Protein AF-A0AAP3A518-F1 (afdb_monomer)

Organism: Escherichia coli (NCBI:txid562)

Foldseek 3Di:
DLVQLVVDDQQAQDDQDKTKDALVNLCVLQVNDSVVSLVCVQVVLVVLQPDWDKDAQVNCVVCVVVVVNPPPVPPRDRMDTHRQFPHWDADSVRSMIITGGDSVNSVLSHNPDDDDLQDFDDDSSVQSHDPDLQSNLVRSVQSRVCSNPVPDNDDDDDPVVSCVSSVHPPD

Mean predicted aligned error: 7.04 Å

Secondary structure (DSSP, 8-state):
-HHHHTTS-TTSPP-SPPEEEEHHHHHHHHT--HHHHHHHHHHHHHHHHT-EEEEEHHHHHHHTTTTT----TT---SEEEEESEEEEEEETTTTEEEEEE-HHHHHHHS---SS--------HHHHTT---HHHHHHHHHHHHHHHH-TT-S-----HHHHHHHTTTT--

Sequence (171 aa):
LFLALCQIDTKEMLDDDILEVDADFFSKATSLDKYASYAALKEGAKVLSSTTLVLNRDDLKNLADELGILSSKNKIPDRLDLNLTEFCAYYDHLATVRIKFTNTAKRYFSKLIGSENRYTTQVLKSVVLLNSVNSTNLYQVIRKYYSQHSSKKSFDISVDDLKDEMGLYTI

Radius of gyration: 17.64 Å; Cα contacts (8 Å, |Δi|>4): 211; chains: 1; bounding box: 52×38×48 Å

Nearest PDB structures (foldseek):
  2nra-assembly1_C  TM=8.846E-01  e=9.550E-09  Escherichia coli
  1hkq-assembly1_B  TM=8.121E-01  e=1.360E-03  Pseudomonas savastanoi
  6h24-assembly1_A  TM=7.384E-01  e=1.887E-02  Sphinx1.76-related DNA
  2z9o-assembly1_B  TM=5.724E-01  e=6.162E-03  Escherichia coli K-12
  2z9o-assembly1_A  TM=5.811E-01  e=1.012E-01  Escherichia coli K-12

InterPro domains:
  IPR000525 Initiator Rep protein, WH1 domain [PF01051] (1-142)
  IPR036388 Winged helix-like DNA-binding domain superfamily [G3DSA:1.10.10.10] (1-130)
  IPR036388 Winged helix-like DNA-binding domain superfamily [G3DSA:1.10.10.10] (131-171)
  IPR036390 Winged helix DNA-binding domain superfamily [SSF46785] (1-114)
  IPR036390 Winged helix DNA-binding domain superfamily [SSF46785] (116-169)

Solvent-accessible surface area (backbone atoms only — not comparable to full-atom values): 10105 Å² total; per-residue (Å²): 108,69,78,52,56,73,73,53,64,37,68,44,72,67,70,97,60,72,43,69,47,42,29,66,63,48,11,68,62,44,73,43,55,66,68,60,20,46,55,52,53,49,53,49,30,58,52,48,48,71,36,62,47,75,38,45,44,72,56,41,68,78,37,20,79,82,71,70,45,72,76,50,97,87,62,71,59,69,61,49,78,39,62,36,36,75,44,42,48,66,40,81,93,75,45,28,35,42,36,29,63,22,81,72,45,37,58,80,62,20,55,75,66,89,85,73,84,82,58,66,67,78,60,64,70,60,59,54,60,49,92,40,72,66,56,43,32,49,50,50,52,54,28,36,54,31,54,67,37,76,89,49,93,73,84,87,75,54,74,65,60,49,30,59,73,48,64,51,89,80,125

pLDDT: mean 83.8, std 11.79, range [39.44, 97.19]

Structure (mmCIF, N/CA/C/O backbone):
data_AF-A0AAP3A518-F1
#
_entry.id   AF-A0AAP3A518-F1
#
loop_
_atom_site.group_PDB
_atom_site.id
_atom_site.type_symbol
_atom_site.label_atom_id
_atom_site.label_alt_id
_atom_site.label_comp_id
_atom_site.label_asym_id
_atom_site.label_entity_id
_atom_site.label_seq_id
_atom_site.pdbx_PDB_ins_code
_atom_site.Cartn_x
_atom_site.Cartn_y
_atom_site.Cartn_z
_atom_site.occupancy
_atom_site.B_iso_or_equiv
_atom_site.auth_seq_id
_atom_site.auth_comp_id
_atom_site.auth_asym_id
_atom_site.auth_atom_id
_atom_site.pdbx_PDB_model_num
ATOM 1 N N . LEU A 1 1 ? 2.234 1.332 -3.360 1.00 89.50 1 LEU A N 1
ATOM 2 C CA . LEU A 1 1 ? 1.208 2.025 -2.545 1.00 89.50 1 LEU A CA 1
ATOM 3 C C . LEU A 1 1 ? 1.780 3.211 -1.765 1.00 89.50 1 LEU A C 1
ATOM 5 O O . LEU A 1 1 ? 1.449 4.328 -2.125 1.00 89.50 1 LEU A O 1
ATOM 9 N N . PHE A 1 2 ? 2.660 3.022 -0.771 1.00 90.75 2 PHE A N 1
ATOM 10 C CA . PHE A 1 2 ? 3.152 4.132 0.075 1.00 90.75 2 PHE A CA 1
ATOM 11 C C . PHE A 1 2 ? 3.778 5.306 -0.694 1.00 90.75 2 PHE A C 1
ATOM 13 O O . PHE A 1 2 ? 3.522 6.455 -0.357 1.00 90.75 2 PHE A O 1
ATOM 20 N N . LEU A 1 3 ? 4.532 5.026 -1.762 1.00 92.81 3 LEU A N 1
ATOM 21 C CA . LEU A 1 3 ? 5.113 6.060 -2.631 1.00 92.81 3 LEU A CA 1
ATOM 22 C C . LEU A 1 3 ? 4.085 6.821 -3.480 1.00 92.81 3 LEU A C 1
ATOM 24 O O . LEU A 1 3 ? 4.370 7.919 -3.936 1.00 92.81 3 LEU A O 1
ATOM 28 N N . ALA A 1 4 ? 2.903 6.251 -3.708 1.00 91.94 4 ALA A N 1
ATOM 29 C CA . ALA A 1 4 ? 1.798 6.980 -4.323 1.00 91.94 4 ALA A CA 1
ATOM 30 C C . ALA A 1 4 ? 1.104 7.848 -3.266 1.00 91.94 4 ALA A C 1
ATOM 32 O O . ALA A 1 4 ? 0.886 9.032 -3.479 1.00 91.94 4 ALA A O 1
ATOM 33 N N . LEU A 1 5 ? 0.845 7.285 -2.079 1.00 88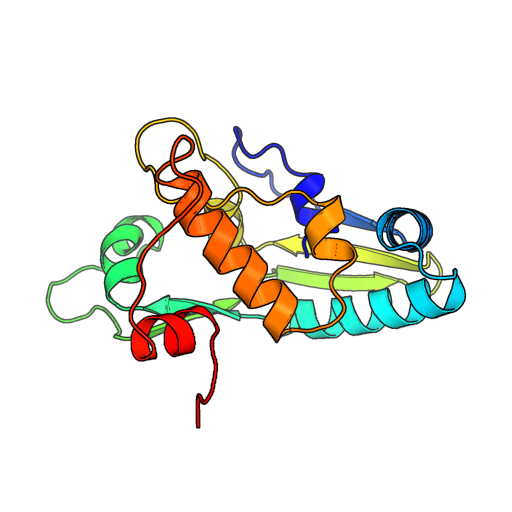.94 5 LEU A N 1
ATOM 34 C CA . LEU A 1 5 ? 0.192 8.004 -0.982 1.00 88.94 5 LEU A CA 1
ATOM 35 C C . LEU A 1 5 ? 1.006 9.200 -0.474 1.00 88.94 5 LEU A C 1
ATOM 37 O O . LEU A 1 5 ? 0.419 10.186 -0.051 1.00 88.94 5 LEU A O 1
ATOM 41 N N . CYS A 1 6 ? 2.340 9.156 -0.533 1.00 88.19 6 CYS A N 1
ATOM 42 C CA . CYS A 1 6 ? 3.164 10.291 -0.111 1.00 88.19 6 CYS A CA 1
ATOM 43 C C . CYS A 1 6 ? 3.079 11.511 -1.041 1.00 88.19 6 CYS A C 1
ATOM 45 O O . CYS A 1 6 ? 3.589 12.566 -0.680 1.00 88.19 6 CYS A O 1
ATOM 47 N N . GLN A 1 7 ? 2.483 11.360 -2.226 1.00 87.69 7 GLN A N 1
ATOM 48 C CA . GLN A 1 7 ? 2.239 12.452 -3.172 1.00 87.69 7 GLN A CA 1
ATOM 49 C C . GLN A 1 7 ? 0.893 13.147 -2.917 1.00 87.69 7 GLN A C 1
ATOM 51 O O . GLN A 1 7 ? 0.610 14.168 -3.532 1.00 87.69 7 GLN A O 1
ATOM 56 N N . ILE A 1 8 ? 0.064 12.599 -2.023 1.00 86.06 8 ILE A N 1
ATOM 57 C CA . ILE A 1 8 ? -1.276 13.101 -1.717 1.00 86.06 8 ILE A CA 1
ATOM 58 C C . ILE A 1 8 ? -1.198 14.105 -0.566 1.00 86.06 8 ILE A C 1
ATOM 60 O O . ILE A 1 8 ? -0.639 13.799 0.492 1.00 86.06 8 ILE A O 1
ATOM 64 N N . ASP A 1 9 ? -1.828 15.272 -0.726 1.00 83.06 9 ASP A N 1
ATOM 65 C CA . ASP A 1 9 ? -2.140 16.120 0.423 1.00 83.06 9 ASP A CA 1
ATOM 66 C C . ASP A 1 9 ? -3.326 15.528 1.191 1.00 83.06 9 ASP A C 1
ATOM 68 O O . ASP A 1 9 ? -4.474 15.590 0.766 1.00 83.06 9 ASP A O 1
ATOM 72 N N . THR A 1 10 ? -3.044 14.946 2.354 1.00 79.44 10 THR A N 1
ATOM 73 C CA . THR A 1 10 ? -4.050 14.286 3.203 1.00 79.44 10 THR A CA 1
ATOM 74 C C . THR A 1 10 ? -5.111 15.232 3.788 1.00 79.44 10 THR A C 1
ATOM 76 O O . THR A 1 10 ? -6.102 14.768 4.362 1.00 79.44 10 THR A O 1
ATOM 79 N N . LYS A 1 11 ? -4.895 16.552 3.701 1.00 78.38 11 LYS A N 1
ATOM 80 C CA . LYS A 1 11 ? -5.814 17.576 4.216 1.00 78.38 11 LYS A CA 1
ATOM 81 C C . LYS A 1 11 ? -6.997 17.820 3.290 1.00 78.38 11 LYS A C 1
ATOM 83 O O . LYS A 1 11 ? -8.107 18.021 3.775 1.00 78.38 11 LYS A O 1
ATOM 88 N N . GL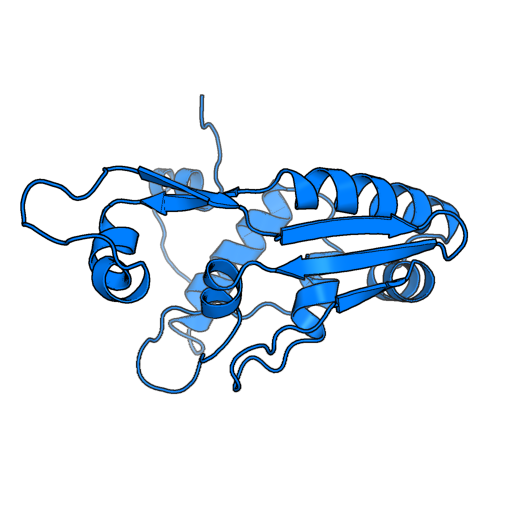U A 1 12 ? -6.752 17.754 1.991 1.00 77.62 12 GLU A N 1
ATOM 89 C CA . GLU A 1 12 ? -7.740 17.990 0.945 1.00 77.62 12 GLU A CA 1
ATOM 90 C C . GLU A 1 12 ? -8.238 16.664 0.380 1.00 77.62 12 GLU A C 1
ATOM 92 O O . GLU A 1 12 ? -7.569 15.638 0.497 1.00 77.62 12 GLU A O 1
ATOM 97 N N . MET A 1 13 ? -9.437 16.659 -0.207 1.00 74.69 13 MET A N 1
ATOM 98 C CA . MET A 1 13 ? -9.931 15.469 -0.899 1.00 74.69 13 MET A CA 1
ATOM 99 C C . MET A 1 13 ? -9.064 15.205 -2.128 1.00 74.69 13 MET A C 1
ATOM 101 O O . MET A 1 13 ? -8.790 16.130 -2.883 1.00 74.69 13 MET A O 1
ATOM 105 N N . LEU A 1 14 ? -8.645 13.952 -2.334 1.00 79.31 14 LEU A N 1
ATOM 106 C CA . LEU A 1 14 ? -7.892 13.616 -3.539 1.00 79.31 14 LEU A CA 1
ATOM 107 C C . LEU A 1 14 ? -8.782 13.832 -4.769 1.00 79.31 14 LEU A C 1
ATOM 109 O O . LEU A 1 14 ? -9.864 13.240 -4.858 1.00 79.31 14 LEU A O 1
ATOM 113 N N . ASP A 1 15 ? -8.290 14.634 -5.708 1.00 78.62 15 ASP A N 1
ATOM 114 C CA . ASP A 1 15 ? -8.921 14.852 -7.004 1.00 78.62 15 ASP A CA 1
ATOM 115 C C . ASP A 1 15 ? -8.953 13.557 -7.840 1.00 78.62 15 ASP A C 1
ATOM 117 O O . ASP A 1 15 ? -8.521 12.475 -7.420 1.00 78.62 15 ASP A O 1
ATOM 121 N N . ASP A 1 16 ? -9.519 13.613 -9.046 1.00 81.12 16 ASP A N 1
ATOM 122 C CA . ASP A 1 16 ? -9.574 12.454 -9.951 1.00 81.12 16 ASP A CA 1
ATOM 123 C C . ASP A 1 16 ? -8.257 12.175 -10.694 1.00 81.12 16 ASP A C 1
ATOM 125 O O . ASP A 1 16 ? -8.238 11.585 -11.777 1.00 81.12 16 ASP A O 1
ATOM 129 N N . ASP A 1 17 ? -7.154 12.570 -10.060 1.00 84.38 17 ASP A N 1
ATOM 130 C CA . ASP A 1 17 ? -5.809 12.555 -10.603 1.00 84.38 17 ASP A CA 1
ATOM 131 C C . ASP A 1 17 ? -5.219 11.148 -10.689 1.00 84.38 17 ASP A C 1
ATOM 133 O O . ASP A 1 17 ? -5.468 10.249 -9.877 1.00 84.38 17 ASP A O 1
ATOM 137 N N . ILE A 1 18 ? -4.378 10.981 -11.706 1.00 92.94 18 ILE A N 1
ATOM 138 C CA . ILE A 1 18 ? -3.576 9.783 -11.916 1.00 92.94 18 ILE A CA 1
ATOM 139 C C . ILE A 1 18 ? -2.231 10.010 -11.236 1.00 92.94 18 ILE A C 1
ATOM 141 O O . ILE A 1 18 ? -1.478 10.902 -11.620 1.00 92.94 18 ILE A O 1
ATOM 145 N N . LEU A 1 19 ? -1.912 9.172 -10.254 1.00 94.38 19 LEU A N 1
ATOM 146 C CA . LEU A 1 19 ? -0.622 9.209 -9.576 1.00 94.38 19 LEU A CA 1
ATOM 147 C C . LEU A 1 19 ? 0.406 8.397 -10.351 1.00 94.38 19 LEU A C 1
ATOM 149 O O . LEU A 1 19 ? 0.112 7.295 -10.825 1.00 94.38 19 LEU A O 1
ATOM 153 N N . GLU A 1 20 ? 1.629 8.912 -10.422 1.00 95.69 20 GLU A N 1
ATOM 154 C CA . GLU A 1 20 ? 2.741 8.254 -11.097 1.00 95.69 20 GLU A CA 1
ATOM 155 C C . GLU A 1 20 ? 3.846 7.892 -10.105 1.00 95.69 20 GLU A C 1
ATOM 157 O O . GLU A 1 20 ? 4.180 8.651 -9.199 1.00 95.69 20 GLU A O 1
ATOM 162 N N . VAL A 1 21 ? 4.427 6.708 -10.270 1.00 95.69 21 VAL A N 1
ATOM 163 C CA . VAL A 1 21 ? 5.640 6.303 -9.557 1.00 95.69 21 VAL A CA 1
ATOM 164 C C . VAL A 1 21 ? 6.601 5.751 -10.590 1.00 95.69 21 VAL A C 1
ATOM 166 O O . VAL A 1 21 ? 6.364 4.675 -11.141 1.00 95.69 21 VAL A O 1
ATOM 169 N N . ASP A 1 22 ? 7.670 6.486 -10.869 1.00 94.50 22 ASP A N 1
ATOM 170 C CA . ASP A 1 22 ? 8.754 6.008 -11.716 1.00 94.50 22 ASP A CA 1
ATOM 171 C C . ASP A 1 22 ? 9.773 5.192 -10.906 1.00 94.50 22 ASP A C 1
ATOM 173 O O . ASP A 1 22 ? 9.907 5.314 -9.681 1.00 94.50 22 ASP A O 1
ATOM 177 N N . ALA A 1 23 ? 10.491 4.310 -11.594 1.00 93.12 23 ALA A N 1
ATOM 178 C CA . ALA A 1 23 ? 11.442 3.418 -10.946 1.00 93.12 23 ALA A CA 1
ATOM 179 C C . ALA A 1 23 ? 12.699 4.117 -10.403 1.00 93.12 23 ALA A C 1
ATOM 181 O O . ALA A 1 23 ? 13.351 3.556 -9.523 1.00 93.12 23 ALA A O 1
ATOM 182 N N . ASP A 1 24 ? 13.057 5.307 -10.898 1.00 92.06 24 ASP A N 1
ATOM 183 C CA . ASP A 1 24 ? 14.197 6.068 -10.375 1.00 92.06 24 ASP A CA 1
ATOM 184 C C . ASP A 1 24 ? 13.846 6.667 -9.007 1.00 92.06 24 ASP A C 1
ATOM 186 O O . ASP A 1 24 ? 14.601 6.520 -8.042 1.00 92.06 24 ASP A O 1
ATOM 190 N N . PHE A 1 25 ? 12.647 7.243 -8.875 1.00 92.12 25 PHE A N 1
ATOM 191 C CA . PHE A 1 25 ? 12.098 7.647 -7.584 1.00 92.12 25 PHE A CA 1
ATOM 192 C C . PHE A 1 25 ? 11.973 6.454 -6.625 1.00 92.12 25 PHE A C 1
ATOM 194 O O . PHE A 1 25 ? 12.406 6.538 -5.472 1.00 92.12 25 PHE A O 1
ATOM 201 N N . PHE A 1 26 ? 11.456 5.318 -7.106 1.00 93.25 26 PHE A N 1
ATOM 202 C CA . PHE A 1 26 ? 11.351 4.089 -6.316 1.00 93.25 26 PHE A CA 1
ATOM 203 C C . PHE A 1 26 ? 12.717 3.602 -5.808 1.00 93.25 26 PHE A C 1
ATOM 205 O O . PHE A 1 26 ? 12.863 3.305 -4.619 1.00 93.25 26 PHE A O 1
ATOM 212 N N . SER A 1 27 ? 13.726 3.563 -6.682 1.00 93.81 27 SER A N 1
ATOM 213 C CA . SER A 1 27 ? 15.097 3.155 -6.354 1.00 93.81 27 SER A CA 1
ATOM 214 C C . SER A 1 27 ? 15.700 4.046 -5.272 1.00 93.81 27 SER A C 1
ATOM 216 O O . SER A 1 27 ? 16.179 3.548 -4.252 1.00 93.81 27 SER A O 1
ATOM 218 N N . LYS A 1 28 ? 15.585 5.372 -5.418 1.00 91.81 28 LYS A N 1
ATOM 219 C CA . LYS A 1 28 ? 16.087 6.336 -4.424 1.00 91.81 28 LYS A CA 1
ATOM 220 C C . LYS A 1 28 ? 15.395 6.194 -3.072 1.00 91.81 28 LYS A C 1
ATOM 222 O O . LYS A 1 28 ? 16.050 6.297 -2.038 1.00 91.81 28 LYS A O 1
ATOM 227 N N . ALA A 1 29 ? 14.084 5.960 -3.066 1.00 89.56 29 ALA A N 1
ATOM 228 C CA . ALA A 1 29 ? 13.323 5.831 -1.829 1.00 89.56 29 ALA A CA 1
ATOM 229 C C . ALA A 1 29 ? 13.622 4.518 -1.083 1.00 89.56 29 ALA A C 1
ATOM 231 O O . ALA A 1 29 ? 13.677 4.512 0.145 1.00 89.56 29 ALA A O 1
ATOM 232 N N . THR A 1 30 ? 13.829 3.421 -1.814 1.00 88.38 30 THR A N 1
ATOM 233 C CA . THR A 1 30 ? 14.022 2.070 -1.253 1.00 88.38 30 THR A CA 1
ATOM 234 C C . THR A 1 30 ? 15.489 1.680 -1.069 1.00 88.38 30 THR A C 1
ATOM 236 O O . THR A 1 30 ? 15.778 0.683 -0.416 1.00 88.38 30 THR A O 1
ATOM 239 N N . SER A 1 31 ? 16.428 2.466 -1.606 1.00 88.56 31 SER A N 1
ATOM 240 C CA . SER A 1 31 ? 17.858 2.118 -1.704 1.00 88.56 31 SER A CA 1
ATOM 241 C C . SER A 1 31 ? 18.137 0.831 -2.499 1.00 88.56 31 SER A C 1
ATOM 243 O O . SER A 1 31 ? 19.211 0.248 -2.358 1.00 88.56 31 SER A O 1
ATOM 245 N N . LEU A 1 32 ? 17.186 0.373 -3.319 1.00 89.00 32 LEU A N 1
ATOM 246 C CA . LEU A 1 32 ? 17.382 -0.759 -4.222 1.00 89.00 32 LEU A CA 1
ATOM 247 C C . LEU A 1 32 ? 18.139 -0.318 -5.470 1.00 89.00 32 LEU A C 1
ATOM 249 O O . LEU A 1 32 ? 18.001 0.820 -5.923 1.00 89.00 32 LEU A O 1
ATOM 253 N N . ASP A 1 33 ? 18.893 -1.233 -6.076 1.00 92.75 33 ASP A N 1
ATOM 254 C CA . ASP A 1 33 ? 19.479 -0.968 -7.382 1.00 92.75 33 ASP A CA 1
ATOM 255 C C . ASP A 1 33 ? 18.388 -0.804 -8.451 1.00 92.75 33 ASP A C 1
ATOM 257 O O . ASP A 1 33 ? 17.218 -1.170 -8.281 1.00 92.75 33 ASP A O 1
ATOM 261 N N . LYS A 1 34 ? 18.787 -0.226 -9.580 1.00 88.00 34 LYS A N 1
ATOM 262 C CA . LYS A 1 34 ? 17.874 0.157 -10.651 1.00 88.00 34 LYS A CA 1
ATOM 263 C C . LYS A 1 34 ? 17.122 -1.045 -11.245 1.00 88.00 34 LYS A C 1
ATOM 265 O O . LYS A 1 34 ? 15.926 -0.936 -11.497 1.00 88.00 34 LYS A O 1
ATOM 270 N N . TYR A 1 35 ? 17.776 -2.198 -11.416 1.00 90.00 35 TYR A N 1
ATOM 271 C CA . TYR A 1 35 ? 17.146 -3.394 -11.988 1.00 90.00 35 TYR A CA 1
ATOM 272 C C . TYR A 1 35 ? 16.170 -4.047 -11.011 1.00 90.00 35 TYR A C 1
ATOM 274 O O . TYR A 1 35 ? 15.043 -4.366 -11.398 1.00 90.00 35 TYR A O 1
ATOM 282 N N . ALA A 1 36 ? 16.562 -4.183 -9.742 1.00 92.25 36 ALA A N 1
ATOM 283 C CA . ALA A 1 36 ? 15.664 -4.671 -8.698 1.00 92.25 36 ALA A CA 1
ATOM 284 C C . ALA A 1 36 ? 14.442 -3.756 -8.529 1.00 92.25 36 ALA A C 1
ATOM 286 O O . AL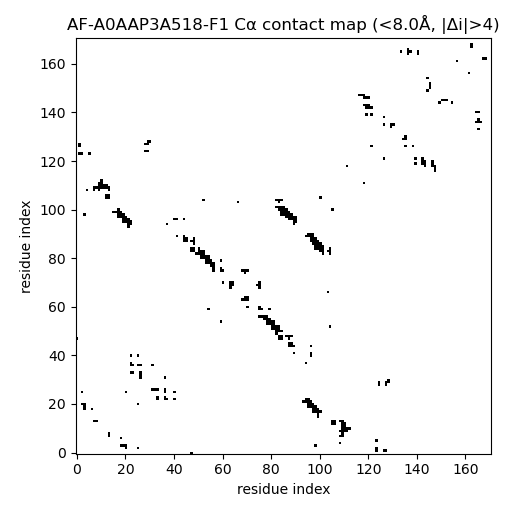A A 1 36 ? 13.324 -4.244 -8.375 1.00 92.25 36 ALA A O 1
ATOM 287 N N . SER A 1 37 ? 14.635 -2.439 -8.634 1.00 92.50 37 SER A N 1
ATOM 288 C CA . SER A 1 37 ? 13.557 -1.448 -8.559 1.00 92.50 37 SER A CA 1
ATOM 289 C C . SER A 1 37 ? 12.546 -1.604 -9.691 1.00 92.50 37 SER A C 1
ATOM 291 O O . SER A 1 37 ? 11.346 -1.587 -9.433 1.00 92.50 37 SER A O 1
ATOM 293 N N . TYR A 1 38 ? 13.003 -1.824 -10.929 1.00 92.94 38 TYR A N 1
ATOM 294 C CA . TYR A 1 38 ? 12.112 -2.093 -12.061 1.00 92.94 38 TYR A CA 1
ATOM 295 C C . TYR A 1 38 ? 11.250 -3.337 -11.839 1.00 92.94 38 TYR A C 1
ATOM 297 O O . TYR A 1 38 ? 10.029 -3.280 -11.990 1.00 92.94 38 TYR A O 1
ATOM 305 N N . ALA A 1 39 ? 11.878 -4.449 -11.449 1.00 93.88 39 ALA A N 1
ATOM 306 C CA . ALA A 1 39 ? 11.178 -5.706 -11.213 1.00 93.88 39 ALA A CA 1
ATOM 307 C C . ALA A 1 39 ? 10.177 -5.592 -10.051 1.00 93.88 39 ALA A C 1
ATOM 309 O O . ALA A 1 39 ? 9.018 -5.986 -10.192 1.00 93.88 39 ALA A O 1
ATOM 310 N N . ALA A 1 40 ? 10.599 -4.996 -8.932 1.00 92.81 40 ALA A N 1
ATOM 311 C CA . ALA A 1 40 ? 9.761 -4.802 -7.753 1.00 92.81 40 ALA A CA 1
ATOM 312 C C . ALA A 1 40 ? 8.573 -3.875 -8.036 1.00 92.81 40 ALA A C 1
ATOM 314 O O . ALA A 1 40 ? 7.457 -4.146 -7.597 1.00 92.81 40 ALA A O 1
ATOM 315 N N . LEU A 1 41 ? 8.791 -2.799 -8.795 1.00 94.56 41 LEU A N 1
ATOM 316 C CA . LEU A 1 41 ? 7.741 -1.855 -9.151 1.00 94.56 41 LEU A CA 1
ATOM 317 C C . LEU A 1 41 ? 6.708 -2.490 -10.101 1.00 94.56 41 LEU A C 1
ATOM 319 O O . LEU A 1 41 ? 5.506 -2.302 -9.906 1.00 94.56 41 LEU A O 1
ATOM 323 N N . LYS A 1 42 ? 7.160 -3.291 -11.077 1.00 95.44 42 LYS A N 1
ATOM 324 C CA . LYS A 1 42 ? 6.285 -4.035 -11.997 1.00 95.44 42 LYS A CA 1
ATOM 325 C C . LYS A 1 42 ? 5.418 -5.061 -11.263 1.00 95.44 42 LYS A C 1
ATOM 327 O O . LYS A 1 42 ? 4.205 -5.085 -11.465 1.00 95.44 42 LYS A O 1
ATOM 332 N N . GLU A 1 43 ? 6.012 -5.870 -10.385 1.00 94.81 43 GLU A N 1
ATOM 333 C CA . GLU A 1 43 ? 5.251 -6.845 -9.593 1.00 94.81 43 GLU A CA 1
ATOM 334 C C . GLU A 1 43 ? 4.329 -6.146 -8.585 1.00 94.81 43 GLU A C 1
ATOM 336 O O . GLU A 1 43 ? 3.160 -6.503 -8.448 1.00 94.81 43 GLU A O 1
ATOM 341 N N . GLY A 1 44 ? 4.805 -5.076 -7.945 1.00 93.25 44 GLY A N 1
ATOM 342 C CA . GLY A 1 44 ? 4.007 -4.266 -7.030 1.00 93.25 44 GLY A CA 1
ATOM 343 C C . GLY A 1 44 ? 2.764 -3.663 -7.690 1.00 93.25 44 GLY A C 1
ATOM 344 O O . GLY A 1 44 ? 1.713 -3.605 -7.055 1.00 93.25 44 GLY A O 1
ATOM 345 N N . ALA A 1 45 ? 2.847 -3.261 -8.962 1.00 95.25 45 ALA A N 1
ATOM 346 C CA . ALA A 1 45 ? 1.694 -2.782 -9.726 1.00 95.25 45 ALA A CA 1
ATOM 347 C C . ALA A 1 45 ? 0.649 -3.884 -9.958 1.00 95.25 45 ALA A C 1
ATOM 349 O O . ALA A 1 45 ? -0.546 -3.649 -9.792 1.00 95.25 45 ALA A O 1
ATOM 350 N N . LYS A 1 46 ? 1.099 -5.102 -10.284 1.00 94.94 46 LYS A N 1
ATOM 351 C CA . LYS A 1 46 ? 0.228 -6.273 -10.455 1.00 94.94 46 LYS A CA 1
ATOM 352 C C . LYS A 1 46 ? -0.472 -6.663 -9.151 1.00 94.94 46 LYS A C 1
ATOM 354 O O . LYS A 1 46 ? -1.662 -6.953 -9.156 1.00 94.94 46 LYS A O 1
ATOM 359 N N . VAL A 1 47 ? 0.242 -6.639 -8.028 1.00 93.69 47 VAL A N 1
ATOM 360 C CA . VAL A 1 47 ? -0.364 -6.892 -6.712 1.00 93.69 47 VAL A CA 1
ATOM 361 C C . VAL A 1 47 ? -1.384 -5.801 -6.383 1.00 93.69 47 VAL A C 1
ATOM 363 O O . VAL A 1 47 ? -2.518 -6.103 -6.002 1.00 93.69 47 VAL A O 1
ATOM 366 N N . LEU A 1 48 ? -1.018 -4.532 -6.585 1.00 93.81 48 LEU A N 1
ATOM 367 C CA . LEU A 1 48 ? -1.872 -3.394 -6.254 1.00 93.81 48 LEU A CA 1
ATOM 368 C C . LEU A 1 48 ? -3.165 -3.370 -7.079 1.00 93.81 48 LEU A C 1
ATOM 370 O O . LEU A 1 48 ? -4.218 -3.053 -6.529 1.00 93.81 48 LEU A O 1
ATOM 374 N N . SER A 1 49 ? -3.108 -3.740 -8.361 1.00 93.31 49 SER A N 1
ATOM 375 C CA . SER A 1 49 ? -4.299 -3.813 -9.218 1.00 93.31 49 SER A CA 1
ATOM 376 C C . SER A 1 49 ? -5.306 -4.868 -8.750 1.00 93.31 49 SER A C 1
ATOM 378 O O . SER A 1 49 ? -6.506 -4.677 -8.917 1.00 93.31 49 SER A O 1
ATOM 380 N N . SER A 1 50 ? -4.831 -5.947 -8.120 1.00 90.88 50 SER A N 1
ATOM 381 C CA . SER A 1 50 ? -5.671 -7.005 -7.542 1.00 90.88 50 SER A CA 1
ATOM 382 C C . SER A 1 50 ? -6.091 -6.760 -6.088 1.00 90.88 50 SER A C 1
ATOM 384 O O . SER A 1 50 ? -6.821 -7.563 -5.513 1.00 90.88 50 SER A O 1
ATOM 386 N N . THR A 1 51 ? -5.620 -5.676 -5.467 1.00 91.31 51 THR A N 1
ATOM 387 C CA . THR A 1 51 ? -5.874 -5.413 -4.048 1.00 91.31 51 THR A CA 1
ATOM 388 C C . THR A 1 51 ? -7.289 -4.880 -3.826 1.00 91.31 51 THR A C 1
ATOM 390 O O . THR A 1 51 ? -7.698 -3.877 -4.419 1.00 91.31 51 THR A O 1
ATOM 393 N N . THR A 1 52 ? -8.010 -5.509 -2.899 1.00 89.56 52 THR A N 1
ATOM 394 C CA . THR A 1 52 ? -9.327 -5.064 -2.435 1.00 89.56 52 THR A CA 1
ATOM 395 C C . THR A 1 52 ? -9.244 -4.413 -1.056 1.00 89.56 52 THR A C 1
ATOM 397 O O . THR A 1 52 ? -8.586 -4.920 -0.150 1.00 89.56 52 THR A O 1
ATOM 400 N N . LEU A 1 53 ? -9.963 -3.311 -0.883 1.00 84.12 53 LEU A N 1
ATOM 401 C CA . LEU A 1 53 ? -10.338 -2.746 0.401 1.00 84.12 53 LEU A CA 1
ATOM 402 C C . LEU A 1 53 ? -11.473 -3.586 1.002 1.00 84.12 53 LEU A C 1
ATOM 404 O O . LEU A 1 53 ? -12.557 -3.669 0.429 1.00 84.12 53 LEU A O 1
ATOM 408 N N . VAL A 1 54 ? -11.217 -4.194 2.155 1.00 84.69 54 VAL A N 1
ATOM 409 C CA . VAL A 1 54 ? -12.180 -5.038 2.869 1.00 84.69 54 VAL A CA 1
ATOM 410 C C . VAL A 1 54 ? -12.764 -4.246 4.026 1.00 84.69 54 VAL A C 1
ATOM 412 O O . VAL A 1 54 ? -12.019 -3.802 4.896 1.00 84.69 54 VAL A O 1
ATOM 415 N N . LEU A 1 55 ? -14.085 -4.098 4.044 1.00 80.62 55 LEU A N 1
ATOM 416 C CA . LEU A 1 55 ? -14.815 -3.420 5.110 1.00 80.62 55 LEU A CA 1
ATOM 417 C C . LEU A 1 55 ? -15.614 -4.431 5.915 1.00 80.62 55 LEU A C 1
ATOM 419 O O . LEU A 1 55 ? -16.374 -5.227 5.355 1.00 80.62 55 LEU A O 1
ATOM 423 N N . ASN A 1 56 ? -15.444 -4.388 7.234 1.00 81.38 56 ASN A N 1
ATOM 424 C CA . ASN A 1 56 ? -16.246 -5.188 8.147 1.00 81.38 56 ASN A CA 1
ATOM 425 C C . ASN A 1 56 ? -17.577 -4.485 8.461 1.00 81.38 56 ASN A C 1
ATOM 427 O O . ASN A 1 56 ? -17.817 -3.329 8.102 1.00 81.38 56 ASN A O 1
ATOM 431 N N . ARG A 1 57 ? -18.461 -5.188 9.167 1.00 76.81 57 ARG A N 1
ATOM 432 C CA . ARG A 1 57 ? -19.782 -4.676 9.541 1.00 76.81 57 ARG A CA 1
ATOM 433 C C . ARG A 1 57 ? -19.753 -3.352 10.312 1.00 76.81 57 ARG A C 1
ATOM 435 O O . ARG A 1 57 ? -20.678 -2.555 10.160 1.00 76.81 57 ARG A O 1
ATOM 442 N N . ASP A 1 58 ? -18.752 -3.120 11.153 1.00 75.56 58 ASP A N 1
ATOM 443 C CA . ASP A 1 58 ? -18.661 -1.893 11.947 1.00 75.56 58 ASP A CA 1
ATOM 444 C C . ASP A 1 58 ? -18.153 -0.712 11.114 1.00 75.56 58 ASP A C 1
ATOM 446 O O . ASP A 1 58 ? -18.692 0.389 11.241 1.00 75.56 58 ASP A O 1
ATOM 450 N N . ASP A 1 59 ? -17.220 -0.947 10.186 1.00 74.00 59 ASP A N 1
ATOM 451 C CA . ASP A 1 59 ? -16.821 0.035 9.172 1.00 74.00 59 ASP A CA 1
ATOM 452 C C . ASP A 1 59 ? -18.024 0.427 8.305 1.00 74.00 59 ASP A C 1
ATOM 454 O O . ASP A 1 59 ? -18.295 1.607 8.087 1.00 74.00 59 ASP A O 1
ATOM 458 N N . LEU A 1 60 ? -18.810 -0.565 7.879 1.00 75.44 60 LEU A N 1
ATOM 459 C CA . LEU A 1 60 ? -20.000 -0.359 7.058 1.00 75.44 60 LEU A CA 1
ATOM 460 C C . LEU A 1 60 ? -21.096 0.425 7.775 1.00 75.44 60 LEU A C 1
ATOM 462 O O . LEU A 1 60 ? -21.764 1.224 7.134 1.00 75.44 60 LEU A O 1
ATOM 466 N N . LYS A 1 61 ? -21.285 0.254 9.089 1.00 73.88 61 LYS A N 1
ATOM 467 C CA . LYS A 1 61 ? -22.237 1.084 9.851 1.00 73.88 61 LYS A CA 1
ATOM 468 C C . LYS A 1 61 ? -21.840 2.558 9.844 1.00 73.88 61 LYS A C 1
ATOM 470 O O . LYS A 1 61 ? -22.724 3.403 9.766 1.00 73.88 61 LYS A O 1
ATOM 475 N N . ASN A 1 62 ? -20.541 2.850 9.923 1.00 70.38 62 ASN A N 1
ATOM 476 C CA . ASN A 1 62 ? -20.039 4.225 9.920 1.00 70.38 62 ASN A CA 1
ATOM 477 C C . ASN A 1 62 ? -20.089 4.848 8.515 1.00 70.38 62 ASN A C 1
ATOM 479 O O . ASN A 1 62 ? -20.198 6.060 8.391 1.00 70.38 62 ASN A O 1
ATOM 483 N N . LEU A 1 63 ? -20.032 4.024 7.464 1.00 70.69 63 LEU A N 1
ATOM 484 C CA . LEU A 1 63 ? -19.877 4.473 6.077 1.00 70.69 63 LEU A CA 1
ATOM 485 C C . LEU A 1 63 ? -21.097 4.223 5.187 1.00 70.69 63 LEU A C 1
ATOM 487 O O . LEU A 1 63 ? -21.062 4.566 4.008 1.00 70.69 63 LEU A O 1
ATOM 491 N N . ALA A 1 64 ? -22.167 3.617 5.707 1.00 69.62 64 ALA A N 1
ATOM 492 C CA . ALA A 1 64 ? -23.325 3.208 4.911 1.00 69.62 64 ALA A CA 1
ATOM 493 C C . ALA A 1 64 ? -23.923 4.374 4.113 1.00 69.62 64 ALA A C 1
ATOM 495 O O . ALA A 1 64 ? -24.176 4.228 2.916 1.00 69.62 64 ALA A O 1
ATOM 496 N N . ASP A 1 65 ? -24.075 5.530 4.760 1.00 68.81 65 ASP A N 1
ATOM 497 C CA . ASP A 1 65 ? -24.642 6.731 4.146 1.00 68.81 65 ASP A CA 1
ATOM 498 C C . ASP A 1 65 ? -23.730 7.276 3.034 1.00 68.81 65 ASP A C 1
ATOM 500 O O . ASP A 1 65 ? -24.209 7.687 1.978 1.00 68.81 65 ASP A O 1
ATOM 504 N N . GLU A 1 66 ? -22.408 7.207 3.220 1.00 69.94 66 GLU A N 1
ATOM 505 C CA . GLU A 1 66 ? -21.426 7.644 2.220 1.00 69.94 66 GLU A CA 1
ATOM 506 C C . GLU A 1 66 ? -21.295 6.683 1.035 1.00 69.94 66 GLU A C 1
ATOM 508 O O . GLU A 1 66 ? -21.046 7.115 -0.091 1.00 69.94 66 GLU A O 1
ATOM 513 N N . LEU A 1 67 ? -21.460 5.382 1.281 1.00 70.50 67 LEU A N 1
ATOM 514 C CA . LEU A 1 67 ? -21.411 4.330 0.265 1.00 70.50 67 LEU A CA 1
ATOM 515 C C . LEU A 1 67 ? -22.748 4.162 -0.473 1.00 70.50 67 LEU A C 1
ATOM 517 O O . LEU A 1 67 ? -22.839 3.345 -1.389 1.00 70.50 67 LEU A O 1
ATOM 521 N N . GLY A 1 68 ? -23.792 4.899 -0.076 1.00 70.12 68 GLY A N 1
ATOM 522 C CA . GLY A 1 68 ? -25.142 4.746 -0.621 1.00 70.12 68 GLY A CA 1
ATOM 523 C C . GLY A 1 68 ? -25.761 3.377 -0.317 1.00 70.12 68 GLY A C 1
ATOM 524 O O . GLY A 1 68 ? -26.673 2.933 -1.017 1.00 70.12 68 GLY A O 1
ATOM 525 N N . ILE A 1 69 ? -25.262 2.683 0.710 1.00 70.38 69 ILE A N 1
ATOM 526 C CA . ILE A 1 69 ? -25.789 1.393 1.148 1.00 70.38 69 ILE A CA 1
ATOM 527 C C . ILE A 1 69 ? -27.001 1.685 2.024 1.00 70.38 69 ILE A C 1
ATOM 529 O O . ILE A 1 69 ? -26.879 2.290 3.084 1.00 70.38 69 ILE A O 1
ATOM 533 N N . LEU A 1 70 ? -28.182 1.236 1.592 1.00 59.28 70 LEU A N 1
ATOM 534 C CA . LEU A 1 70 ? -29.427 1.402 2.343 1.00 59.28 70 LEU A CA 1
ATOM 535 C C . LEU A 1 70 ? -29.319 0.724 3.719 1.00 59.28 70 LEU A C 1
ATOM 537 O O . LEU A 1 70 ? -29.551 -0.479 3.869 1.00 59.28 70 LEU A O 1
ATOM 541 N N . SER A 1 71 ? -29.021 1.525 4.737 1.00 56.16 71 SER A N 1
ATOM 542 C CA . SER A 1 71 ? -28.872 1.171 6.149 1.00 56.16 71 SER A CA 1
ATOM 543 C C . SER A 1 71 ? -30.226 0.890 6.818 1.00 56.16 71 SER A C 1
ATOM 545 O O . SER A 1 71 ? -30.532 1.356 7.912 1.00 56.16 71 SER A O 1
ATOM 547 N N . SER A 1 72 ? -31.081 0.069 6.197 1.00 59.59 72 SER A N 1
ATOM 548 C CA . SER A 1 72 ? -32.175 -0.549 6.954 1.00 59.59 72 SER A CA 1
ATOM 549 C C . SER A 1 72 ? -31.558 -1.550 7.937 1.00 59.59 72 SER A C 1
ATOM 551 O O . SER A 1 72 ? -30.712 -2.352 7.535 1.00 59.59 72 SER A O 1
ATOM 553 N N . LYS A 1 73 ? -31.959 -1.501 9.217 1.00 58.12 73 LYS A N 1
ATOM 554 C CA . LYS A 1 73 ? -31.317 -2.189 10.363 1.00 58.12 73 LYS A CA 1
ATOM 555 C C . LYS A 1 73 ? -30.984 -3.685 10.171 1.00 58.12 73 LYS A C 1
ATOM 557 O O . LYS A 1 73 ? -30.154 -4.197 10.913 1.00 58.12 73 LYS A O 1
ATOM 562 N N . ASN A 1 74 ? -31.558 -4.356 9.168 1.00 61.41 74 ASN A N 1
ATOM 563 C CA . ASN A 1 74 ? -31.364 -5.781 8.876 1.00 61.41 74 ASN A CA 1
ATOM 564 C C . ASN A 1 74 ? -30.774 -6.097 7.478 1.00 61.41 74 ASN A C 1
ATOM 566 O O . ASN A 1 74 ? -30.848 -7.248 7.061 1.00 61.41 74 ASN A O 1
ATOM 570 N N . LYS A 1 75 ? -30.219 -5.127 6.729 1.00 70.56 75 LYS A N 1
ATOM 571 C CA . LYS A 1 75 ? -29.665 -5.364 5.370 1.00 70.56 75 LYS A CA 1
ATOM 572 C C . LYS A 1 75 ? -28.195 -4.968 5.176 1.00 70.56 75 LYS A C 1
ATOM 574 O O . LYS A 1 75 ? -27.730 -4.918 4.042 1.00 70.56 75 LYS A O 1
ATOM 579 N N . ILE A 1 76 ? -27.463 -4.677 6.251 1.00 75.56 76 ILE A N 1
ATOM 580 C CA . ILE A 1 76 ? -26.027 -4.376 6.156 1.00 75.56 76 ILE A CA 1
ATOM 581 C C . ILE A 1 76 ? -25.267 -5.704 6.013 1.00 75.56 76 ILE A C 1
ATOM 583 O O . ILE A 1 76 ? -25.463 -6.574 6.867 1.00 75.56 76 ILE A O 1
ATOM 587 N N . PRO A 1 77 ? -24.438 -5.885 4.968 1.00 79.75 77 PRO A N 1
ATOM 588 C CA . PRO A 1 77 ? -23.640 -7.095 4.820 1.00 79.75 77 PRO A CA 1
ATOM 589 C C . PRO A 1 77 ? -22.585 -7.185 5.931 1.00 79.75 77 PRO A C 1
ATOM 591 O O . PRO A 1 77 ? -22.101 -6.167 6.423 1.00 79.75 77 PRO A O 1
ATOM 594 N N . ASP A 1 78 ? -22.207 -8.402 6.324 1.00 83.00 78 ASP A N 1
ATOM 595 C CA . ASP A 1 78 ? -21.163 -8.593 7.341 1.00 83.00 78 ASP A CA 1
ATOM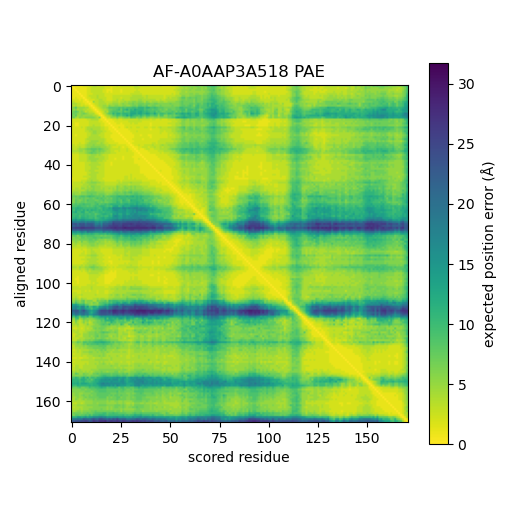 596 C C . ASP A 1 78 ? -19.762 -8.231 6.813 1.00 83.00 78 ASP A C 1
ATOM 598 O O . ASP A 1 78 ? -18.870 -7.884 7.590 1.00 83.00 78 ASP A O 1
ATOM 602 N N . ARG A 1 79 ? -19.585 -8.277 5.486 1.00 84.62 79 ARG A N 1
ATOM 603 C CA . ARG A 1 79 ? -18.349 -7.945 4.778 1.00 84.62 79 ARG A CA 1
ATOM 604 C C . ARG A 1 79 ? -18.650 -7.341 3.408 1.00 84.62 79 ARG A C 1
ATOM 606 O O . ARG A 1 79 ? -19.543 -7.817 2.707 1.00 84.62 79 ARG A O 1
ATOM 613 N N . LEU A 1 80 ? -17.876 -6.332 3.021 1.00 83.19 80 LEU A N 1
ATOM 614 C CA . LEU A 1 80 ? -17.896 -5.751 1.682 1.00 83.19 80 LEU A CA 1
ATOM 615 C C . LEU A 1 80 ? -16.470 -5.592 1.157 1.00 83.19 80 LEU A C 1
ATOM 617 O O . LEU A 1 80 ? -15.648 -4.930 1.789 1.00 83.19 80 LEU A O 1
ATOM 621 N N . ASP A 1 81 ? -16.218 -6.145 -0.025 1.00 86.44 81 ASP A N 1
ATOM 622 C CA . ASP A 1 81 ? -14.924 -6.065 -0.695 1.00 86.44 81 ASP A CA 1
ATOM 623 C C . ASP A 1 81 ? -15.037 -5.085 -1.864 1.00 86.44 81 ASP A C 1
ATOM 625 O O . ASP A 1 81 ? -15.874 -5.244 -2.754 1.00 86.44 81 ASP A O 1
ATOM 629 N N . LEU A 1 82 ? -14.209 -4.045 -1.846 1.00 85.06 82 LEU A N 1
ATOM 630 C CA . LEU A 1 82 ? -14.196 -2.978 -2.841 1.00 85.06 82 LEU A CA 1
ATOM 631 C C . LEU A 1 82 ? -12.826 -2.904 -3.500 1.00 85.06 82 LEU A C 1
ATOM 633 O O . LEU A 1 82 ? -11.805 -3.036 -2.836 1.00 85.06 82 LEU A O 1
ATOM 637 N N . ASN A 1 83 ? -12.770 -2.635 -4.799 1.00 90.00 83 ASN A N 1
ATOM 638 C CA . ASN A 1 83 ? -11.482 -2.443 -5.460 1.00 90.00 83 ASN A CA 1
ATOM 639 C C . ASN A 1 83 ? -10.775 -1.197 -4.912 1.00 90.00 83 ASN A C 1
ATOM 641 O O . ASN A 1 83 ? -11.379 -0.128 -4.769 1.00 90.00 83 ASN A O 1
ATOM 645 N N . LEU A 1 84 ? -9.474 -1.322 -4.643 1.00 91.25 84 LEU A N 1
ATOM 646 C CA . LEU A 1 84 ? -8.663 -0.188 -4.207 1.00 91.25 84 LEU A CA 1
ATOM 647 C C . LEU A 1 84 ? -8.397 0.791 -5.360 1.00 91.25 84 LEU A C 1
ATOM 649 O O . LEU A 1 84 ? -8.392 2.007 -5.171 1.00 91.25 84 LEU A O 1
ATOM 653 N N . THR A 1 85 ? -8.188 0.261 -6.567 1.00 94.00 85 THR A N 1
ATOM 654 C CA . THR A 1 85 ? -7.848 1.040 -7.765 1.00 94.00 85 THR A CA 1
ATOM 655 C C . THR A 1 85 ? -8.909 0.885 -8.851 1.00 94.00 85 THR A C 1
ATOM 657 O O . THR A 1 85 ? -9.491 -0.186 -9.000 1.00 94.00 85 THR A O 1
ATOM 660 N N . GLU A 1 86 ? -9.168 1.958 -9.600 1.00 93.62 86 GLU A N 1
ATOM 661 C CA . GLU A 1 86 ? -9.873 1.890 -10.887 1.00 93.62 86 GLU A CA 1
ATOM 662 C C . GLU A 1 86 ? -8.957 1.270 -11.941 1.00 93.62 86 GLU A C 1
ATOM 664 O O . GLU A 1 86 ? -9.375 0.411 -12.712 1.00 93.62 86 GLU A O 1
ATOM 669 N N . PHE A 1 87 ? -7.683 1.676 -11.933 1.00 94.00 87 PHE A N 1
ATOM 670 C CA . PHE A 1 87 ? -6.623 0.982 -12.647 1.00 94.00 87 PHE A CA 1
ATOM 671 C C . PHE A 1 87 ? -5.271 1.162 -11.954 1.00 94.00 87 PHE A C 1
ATOM 673 O O . PHE A 1 87 ? -4.993 2.170 -11.298 1.00 94.00 87 PHE A O 1
ATOM 680 N N . CYS A 1 88 ? -4.391 0.191 -12.174 1.00 96.06 88 CYS A N 1
ATOM 681 C CA . CYS A 1 88 ? -2.972 0.291 -11.881 1.00 96.06 88 CYS A CA 1
ATOM 682 C C . CYS A 1 88 ? -2.208 -0.382 -13.025 1.00 96.06 88 CYS A C 1
ATOM 684 O O . CYS A 1 88 ? -2.390 -1.572 -13.281 1.00 96.06 88 CYS A O 1
ATOM 686 N N . ALA A 1 89 ? -1.408 0.398 -13.753 1.00 95.31 89 ALA A N 1
ATOM 687 C CA . ALA A 1 89 ? -0.751 -0.042 -14.979 1.00 95.31 89 ALA A CA 1
ATOM 688 C C . ALA A 1 89 ? 0.739 0.294 -14.949 1.00 95.31 89 ALA A C 1
ATOM 690 O O . ALA A 1 89 ? 1.120 1.426 -14.648 1.00 95.31 89 ALA A O 1
ATOM 691 N N . TYR A 1 90 ? 1.574 -0.686 -15.292 1.00 96.06 90 TYR A N 1
ATOM 692 C CA . TYR A 1 90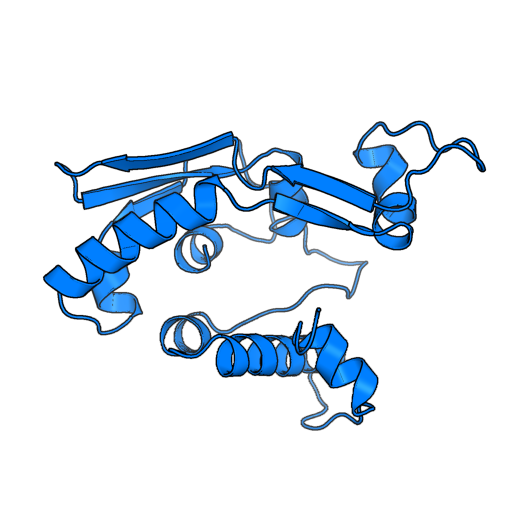 ? 3.005 -0.489 -15.495 1.00 96.06 90 TYR A CA 1
ATOM 693 C C . TYR A 1 90 ? 3.309 -0.271 -16.978 1.00 96.06 90 TYR A C 1
ATOM 695 O O . TYR A 1 90 ? 2.887 -1.057 -17.825 1.00 96.06 90 TYR A O 1
ATOM 703 N N . TYR A 1 91 ? 4.067 0.777 -17.284 1.00 95.56 91 TYR A N 1
ATOM 704 C CA . TYR A 1 91 ? 4.489 1.129 -18.635 1.00 95.56 91 TYR A CA 1
ATOM 705 C C . TYR A 1 91 ? 5.961 0.765 -18.811 1.00 95.56 91 TYR A C 1
ATOM 707 O O . TYR A 1 91 ? 6.831 1.553 -18.451 1.00 95.56 91 TYR A O 1
ATOM 715 N N . ASP A 1 92 ? 6.245 -0.408 -19.391 1.00 93.12 92 ASP A N 1
ATOM 716 C CA . ASP A 1 92 ? 7.615 -0.940 -19.540 1.00 93.12 92 ASP A CA 1
ATOM 717 C C . ASP A 1 92 ? 8.591 0.063 -20.192 1.00 93.12 92 ASP A C 1
ATOM 719 O O . ASP A 1 92 ? 9.729 0.195 -19.757 1.00 93.12 92 ASP A O 1
ATOM 723 N N . HIS A 1 93 ? 8.140 0.816 -21.199 1.00 93.12 93 HIS A N 1
ATOM 724 C CA . HIS A 1 93 ? 8.976 1.769 -21.941 1.00 93.12 93 HIS A CA 1
ATOM 725 C C . HIS A 1 93 ? 9.310 3.059 -21.171 1.00 93.12 93 HIS A C 1
ATOM 727 O O . HIS A 1 93 ? 10.302 3.709 -21.487 1.00 93.12 93 HIS A O 1
ATOM 733 N N . LEU A 1 94 ? 8.496 3.432 -20.178 1.00 93.44 94 LEU A N 1
ATOM 734 C CA . LEU A 1 94 ? 8.752 4.574 -19.284 1.00 93.44 94 LEU A CA 1
ATOM 735 C C . LEU A 1 94 ? 9.333 4.129 -17.945 1.00 93.44 94 LEU A C 1
ATOM 737 O O . LEU A 1 94 ? 9.877 4.934 -17.198 1.00 93.44 94 LEU A O 1
ATOM 741 N N . ALA A 1 95 ? 9.188 2.840 -17.650 1.00 94.69 95 ALA A N 1
ATOM 742 C CA . ALA A 1 95 ? 9.428 2.246 -16.359 1.00 94.69 95 ALA A CA 1
ATOM 743 C C . ALA A 1 95 ? 8.709 2.964 -15.203 1.00 94.69 95 ALA A C 1
ATOM 745 O O . ALA A 1 95 ? 9.265 3.183 -14.123 1.00 94.69 95 ALA A O 1
ATOM 746 N N . THR A 1 96 ? 7.438 3.272 -15.452 1.00 96.56 96 THR A N 1
ATOM 747 C CA . THR A 1 96 ? 6.557 4.026 -14.559 1.00 96.56 96 THR A CA 1
ATOM 748 C C . THR A 1 96 ? 5.277 3.246 -14.305 1.00 96.56 96 THR A C 1
ATOM 750 O O . THR A 1 96 ? 4.732 2.613 -15.210 1.00 96.56 96 THR A O 1
ATOM 753 N N . VAL A 1 97 ? 4.772 3.310 -13.075 1.00 97.19 97 VAL A N 1
ATOM 754 C CA . VAL A 1 97 ? 3.421 2.863 -12.721 1.00 97.19 97 VAL A CA 1
ATOM 755 C C . VAL A 1 97 ? 2.501 4.068 -12.690 1.00 97.19 97 VAL A C 1
ATOM 757 O O . VAL A 1 97 ? 2.824 5.061 -12.044 1.00 97.19 97 VAL A O 1
ATOM 760 N N . ARG A 1 98 ? 1.336 3.951 -13.324 1.00 96.81 98 ARG A N 1
ATOM 761 C CA . ARG A 1 98 ? 0.223 4.889 -13.159 1.00 96.81 98 ARG A CA 1
ATOM 762 C C . ARG A 1 98 ? -0.886 4.245 -12.350 1.00 96.81 98 ARG A C 1
ATOM 764 O O . ARG A 1 98 ? -1.231 3.086 -12.591 1.00 96.81 98 ARG A O 1
ATOM 771 N N . ILE A 1 99 ? -1.436 4.990 -11.401 1.00 96.25 99 ILE A N 1
ATOM 772 C CA . ILE A 1 99 ? -2.438 4.510 -10.452 1.00 96.25 99 ILE A CA 1
ATOM 773 C C . ILE A 1 99 ? -3.587 5.504 -10.427 1.00 96.25 99 ILE A C 1
ATOM 775 O O . ILE A 1 99 ? -3.373 6.688 -10.175 1.00 96.25 99 ILE A O 1
ATOM 779 N N . LYS A 1 100 ? -4.806 5.005 -10.614 1.00 95.06 100 LYS A N 1
ATOM 780 C CA . LYS A 1 100 ? -6.024 5.749 -10.309 1.00 95.06 100 LYS A CA 1
ATOM 781 C C 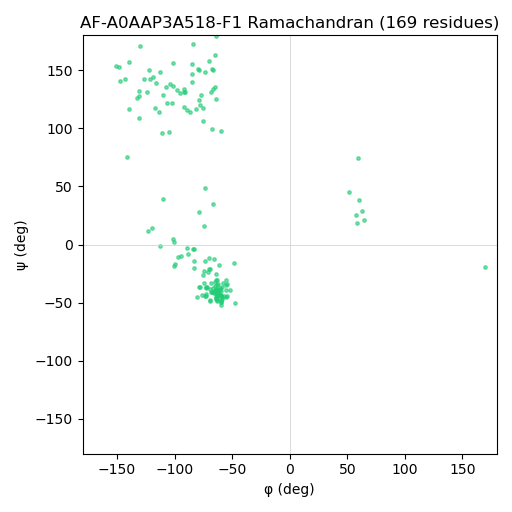. LYS A 1 100 ? -6.782 5.023 -9.210 1.00 95.06 100 LYS A C 1
ATOM 783 O O . LYS A 1 100 ? -7.171 3.868 -9.380 1.00 95.06 100 LYS A O 1
ATOM 788 N N . PHE A 1 101 ? -6.945 5.671 -8.061 1.00 93.06 101 PHE A N 1
ATOM 789 C CA . PHE A 1 101 ? -7.697 5.115 -6.935 1.00 93.06 101 PHE A CA 1
ATOM 790 C C . PHE A 1 101 ? -9.202 5.254 -7.154 1.00 93.06 101 PHE A C 1
ATOM 792 O O . PHE A 1 101 ? -9.648 6.214 -7.777 1.00 93.06 101 PHE A O 1
ATOM 799 N N . THR A 1 102 ? -9.986 4.324 -6.607 1.00 89.50 102 THR A N 1
ATOM 800 C CA . THR A 1 102 ? -11.449 4.455 -6.615 1.00 89.50 102 THR A CA 1
ATOM 801 C C . THR A 1 102 ? -11.889 5.609 -5.722 1.00 89.50 102 THR A C 1
ATOM 803 O O . THR A 1 102 ? -11.255 5.902 -4.707 1.00 89.50 102 THR A O 1
ATOM 806 N N . ASN A 1 103 ? -13.020 6.240 -6.044 1.00 83.25 103 ASN A N 1
ATOM 807 C CA . ASN A 1 103 ? -13.587 7.300 -5.202 1.00 83.25 103 ASN A CA 1
ATOM 808 C C . ASN A 1 103 ? -13.824 6.859 -3.750 1.00 83.25 103 ASN A C 1
ATOM 810 O O . ASN A 1 103 ? -13.699 7.676 -2.839 1.00 83.25 103 ASN A O 1
ATOM 814 N N . THR A 1 104 ? -14.110 5.574 -3.518 1.00 79.12 104 THR A N 1
ATOM 815 C CA . THR A 1 104 ? -14.209 5.024 -2.162 1.00 79.12 104 THR A CA 1
ATOM 816 C C . THR A 1 104 ? -12.851 4.967 -1.471 1.00 79.12 104 THR A C 1
ATOM 818 O O . THR A 1 104 ? -12.728 5.449 -0.350 1.00 79.12 104 THR A O 1
ATOM 821 N N . ALA A 1 105 ? -11.813 4.445 -2.133 1.00 84.38 105 ALA A N 1
ATOM 822 C CA . ALA A 1 105 ? -10.469 4.364 -1.562 1.00 84.38 105 ALA A CA 1
ATOM 823 C C . ALA A 1 105 ? -9.904 5.745 -1.188 1.00 84.38 105 ALA A C 1
ATOM 825 O O . ALA A 1 105 ? -9.320 5.903 -0.118 1.00 84.38 105 ALA A O 1
ATOM 826 N N . LYS A 1 106 ? -10.135 6.766 -2.024 1.00 84.50 106 LYS A N 1
ATOM 827 C CA . LYS A 1 106 ? -9.657 8.140 -1.787 1.00 84.50 106 LYS A CA 1
ATOM 828 C C . LYS A 1 106 ? -10.089 8.709 -0.437 1.00 84.50 106 LYS A C 1
ATOM 830 O O . LYS A 1 106 ? -9.314 9.433 0.185 1.00 84.50 106 LYS A O 1
ATOM 835 N N . ARG A 1 107 ? -11.283 8.353 0.046 1.00 77.44 107 ARG A N 1
ATOM 836 C CA . ARG A 1 107 ? -11.814 8.810 1.343 1.00 77.44 107 ARG A CA 1
ATOM 837 C C . ARG A 1 107 ? -10.987 8.327 2.534 1.00 77.44 107 ARG A C 1
ATOM 839 O O . ARG A 1 107 ? -10.948 9.006 3.545 1.00 77.44 107 ARG A O 1
ATOM 846 N N . TYR A 1 108 ? -10.273 7.210 2.398 1.00 77.00 108 TYR A N 1
ATOM 847 C CA . TYR A 1 108 ? -9.373 6.701 3.439 1.00 77.00 108 TYR A CA 1
ATOM 848 C C . TYR A 1 108 ? -7.992 7.359 3.421 1.00 77.00 108 TYR A C 1
ATOM 850 O O . TYR A 1 108 ? -7.223 7.207 4.369 1.00 77.00 108 TYR A O 1
ATOM 858 N N . PHE A 1 109 ? -7.652 8.062 2.341 1.00 77.75 109 PHE A N 1
ATOM 859 C CA . PHE A 1 109 ? -6.364 8.740 2.189 1.00 77.75 109 PHE A CA 1
ATOM 860 C C . PHE A 1 109 ? -6.442 10.243 2.477 1.00 77.75 109 PHE A C 1
ATOM 862 O O . PHE A 1 109 ? -5.409 10.870 2.701 1.00 77.75 109 PHE A O 1
ATOM 869 N N . SER A 1 110 ? -7.643 10.821 2.451 1.00 72.88 110 SER A N 1
ATOM 870 C CA . SER A 1 110 ? -7.878 12.267 2.457 1.00 72.88 110 SER A CA 1
ATOM 871 C C . SER A 1 110 ? -8.896 12.698 3.514 1.00 72.88 110 SER A C 1
ATOM 873 O O . SER A 1 110 ? -9.546 11.858 4.128 1.00 72.88 110 SER A O 1
ATOM 875 N N . LYS A 1 111 ? -9.035 14.014 3.734 1.00 66.06 111 LYS A N 1
ATOM 876 C CA . LYS A 1 111 ? -9.919 14.620 4.751 1.00 66.06 111 LYS A CA 1
ATOM 877 C C . LYS A 1 111 ? -9.606 14.205 6.196 1.00 66.06 111 LYS A C 1
ATOM 879 O O . LYS A 1 111 ? -10.500 14.091 7.028 1.00 66.06 111 LYS A O 1
ATOM 884 N N . LEU A 1 112 ? -8.327 14.071 6.545 1.00 60.69 112 LEU A N 1
ATOM 885 C CA . LEU A 1 112 ? -7.906 13.718 7.912 1.00 60.69 112 LEU A CA 1
ATOM 886 C C . LEU A 1 112 ? -8.026 14.872 8.940 1.00 60.69 112 LEU A C 1
ATOM 888 O O . LEU A 1 112 ? -7.424 14.810 10.014 1.00 60.69 112 LEU A O 1
ATOM 892 N N . ILE A 1 113 ? -8.766 15.950 8.644 1.00 44.00 113 ILE A N 1
ATOM 893 C CA . ILE A 1 113 ? -8.858 17.130 9.517 1.00 44.00 113 ILE A CA 1
ATOM 894 C C . ILE A 1 113 ? -9.998 16.979 10.532 1.00 44.00 113 ILE A C 1
ATOM 896 O O . ILE A 1 113 ? -11.169 17.016 10.174 1.00 44.00 113 ILE A O 1
ATOM 900 N N . GLY A 1 114 ? -9.630 16.932 11.817 1.00 50.44 114 GLY A N 1
ATOM 901 C CA . GLY A 1 114 ? -10.437 17.458 12.923 1.00 50.44 114 GLY A CA 1
ATOM 902 C C . GLY A 1 114 ? -11.837 16.867 13.101 1.00 50.44 114 GLY A C 1
ATOM 903 O O . GLY A 1 114 ? -12.821 17.546 12.835 1.00 50.44 114 GLY A O 1
ATOM 904 N N . SER A 1 115 ? -11.918 15.638 13.620 1.00 39.44 115 SER A N 1
ATOM 905 C CA . SER A 1 115 ? -12.937 15.159 14.591 1.00 39.44 115 SER A CA 1
ATOM 906 C C . SER A 1 115 ? -12.887 13.637 14.773 1.00 39.44 115 SER A C 1
ATOM 908 O O . SER A 1 115 ? -13.301 13.136 15.816 1.00 39.44 115 SER A O 1
ATOM 910 N N . GLU A 1 116 ? -12.284 12.903 13.834 1.00 51.62 116 GLU A N 1
ATOM 911 C CA . GLU A 1 116 ? -12.112 11.453 13.935 1.00 51.62 116 GLU A CA 1
ATOM 912 C C . GLU A 1 116 ? -10.634 11.084 14.127 1.00 51.62 116 GLU A C 1
ATOM 914 O O . GLU A 1 116 ? -9.865 10.970 13.178 1.00 51.62 116 GLU A O 1
ATOM 919 N N . ASN A 1 117 ? -10.211 10.874 15.378 1.00 49.69 117 ASN A N 1
ATOM 920 C CA . ASN A 1 117 ? -8.860 10.430 15.774 1.00 49.69 117 ASN A CA 1
ATOM 921 C C . ASN A 1 117 ? -8.516 8.985 15.319 1.00 49.69 117 ASN A C 1
ATOM 923 O O . ASN A 1 117 ? -7.862 8.235 16.044 1.00 49.69 117 ASN A O 1
ATOM 927 N N . ARG A 1 118 ? -8.986 8.545 14.147 1.00 62.53 118 ARG A N 1
ATOM 928 C CA . ARG A 1 118 ? -8.839 7.174 13.630 1.00 62.53 118 ARG A CA 1
ATOM 929 C C . ARG A 1 118 ? -7.878 7.090 12.443 1.00 62.53 118 ARG A C 1
ATOM 931 O O . ARG A 1 118 ? -8.114 6.342 11.503 1.00 62.53 118 ARG A O 1
ATOM 938 N N . TYR A 1 119 ? -6.777 7.833 12.482 1.00 69.88 119 TYR A N 1
ATOM 939 C CA . TYR A 1 119 ? -5.741 7.772 11.450 1.00 69.88 119 TYR A CA 1
ATOM 940 C C . TYR A 1 119 ? -4.436 7.189 11.986 1.00 69.88 119 TYR A C 1
ATOM 942 O O . TYR A 1 119 ? -4.080 7.356 13.149 1.00 69.88 119 TYR A O 1
ATOM 950 N N . THR 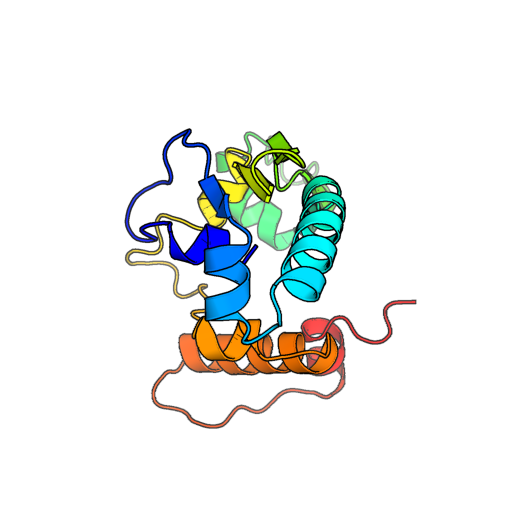A 1 120 ? -3.705 6.508 11.105 1.00 72.00 120 THR A N 1
ATOM 951 C CA . THR A 1 120 ? -2.354 6.014 11.379 1.00 72.00 120 THR A CA 1
ATOM 952 C C . THR A 1 120 ? -1.378 6.761 10.487 1.00 72.00 120 THR A C 1
ATOM 954 O O . THR A 1 120 ? -1.389 6.600 9.270 1.00 72.00 120 THR A O 1
ATOM 957 N N . THR A 1 121 ? -0.504 7.571 11.081 1.00 74.25 121 THR A N 1
ATOM 958 C CA . THR A 1 121 ? 0.565 8.243 10.334 1.00 74.25 121 THR A CA 1
ATOM 959 C C . THR A 1 121 ? 1.807 7.372 10.363 1.00 74.25 121 THR A C 1
ATOM 961 O O . THR A 1 121 ? 2.220 6.943 11.438 1.00 74.25 121 THR A O 1
ATOM 964 N N . GLN A 1 122 ? 2.468 7.176 9.226 1.00 79.88 122 GLN A N 1
ATOM 965 C CA . GLN A 1 122 ? 3.705 6.399 9.112 1.00 79.88 122 GLN A CA 1
ATOM 966 C C . GLN A 1 122 ? 4.834 7.257 8.527 1.00 79.88 122 GLN A C 1
ATOM 968 O O . GLN A 1 122 ? 4.579 8.179 7.756 1.00 79.88 122 GLN A O 1
ATOM 973 N N . VAL A 1 123 ? 6.090 6.977 8.892 1.00 84.12 123 VAL A N 1
ATOM 974 C CA . VAL A 1 123 ? 7.247 7.648 8.271 1.00 84.12 123 VAL A CA 1
ATOM 975 C C . VAL A 1 123 ? 7.629 6.874 7.021 1.00 84.12 123 VAL A C 1
ATOM 977 O O . VAL A 1 123 ? 8.102 5.747 7.134 1.00 84.12 123 VAL A O 1
ATOM 980 N N . LEU A 1 124 ? 7.473 7.490 5.844 1.00 84.06 124 LEU A N 1
ATOM 981 C CA . LEU A 1 124 ? 7.700 6.847 4.543 1.00 84.06 124 LEU A CA 1
ATOM 982 C C . LEU A 1 124 ? 9.024 6.074 4.488 1.00 84.06 124 LEU A C 1
ATOM 984 O O . LEU A 1 124 ? 9.021 4.893 4.157 1.00 84.06 124 LEU A O 1
ATOM 988 N N . LYS A 1 125 ? 10.131 6.715 4.893 1.00 83.31 125 LYS A N 1
ATOM 989 C CA . LYS A 1 125 ? 11.472 6.107 4.897 1.00 83.31 125 LYS A CA 1
ATOM 990 C C . LYS A 1 125 ? 11.550 4.835 5.745 1.00 83.31 125 LYS A C 1
ATOM 992 O O . LYS A 1 125 ? 12.303 3.937 5.407 1.00 83.31 125 LYS A O 1
ATOM 997 N N . SER A 1 126 ? 10.788 4.745 6.834 1.00 84.12 126 SER A N 1
ATOM 998 C CA . SER A 1 126 ? 10.737 3.525 7.640 1.00 84.12 12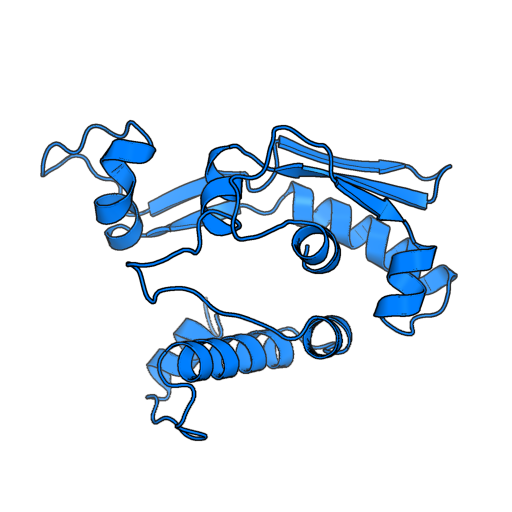6 SER A CA 1
ATOM 999 C C . SER A 1 126 ? 10.038 2.407 6.875 1.00 84.12 126 SER A C 1
ATOM 1001 O O . SER A 1 126 ? 10.592 1.324 6.776 1.00 84.12 126 SER A O 1
ATOM 1003 N N . VAL A 1 127 ? 8.867 2.672 6.290 1.00 84.12 127 VAL A N 1
ATOM 1004 C CA . VAL A 1 127 ? 8.038 1.621 5.673 1.00 84.12 127 VAL A CA 1
ATOM 1005 C C . VAL A 1 127 ? 8.667 1.045 4.408 1.00 84.12 127 VAL A C 1
ATOM 1007 O O . VAL A 1 127 ? 8.604 -0.157 4.183 1.00 84.12 127 VAL A O 1
ATOM 1010 N N . VAL A 1 128 ? 9.306 1.885 3.592 1.00 84.81 128 VAL A N 1
ATOM 1011 C CA . VAL A 1 128 ? 9.907 1.454 2.316 1.00 84.81 128 VAL A CA 1
ATOM 1012 C C . VAL A 1 128 ? 11.198 0.647 2.482 1.00 84.81 128 VAL A C 1
ATOM 1014 O O . VAL A 1 128 ? 11.644 0.027 1.522 1.00 84.81 128 VAL A O 1
ATOM 1017 N N . LEU A 1 129 ? 11.797 0.650 3.679 1.00 86.50 129 LEU A N 1
ATOM 1018 C CA . LEU A 1 129 ? 13.008 -0.115 3.998 1.00 86.50 129 LEU A CA 1
ATOM 1019 C C . LEU A 1 129 ? 12.707 -1.454 4.689 1.00 86.50 129 LEU A C 1
ATOM 1021 O O . LEU A 1 129 ? 13.607 -2.279 4.841 1.00 86.50 129 LEU A O 1
ATOM 1025 N N . LEU A 1 130 ? 11.464 -1.684 5.124 1.00 87.00 130 LEU A N 1
ATOM 1026 C CA . LEU A 1 130 ? 11.064 -2.951 5.729 1.00 87.00 130 LEU A CA 1
ATOM 1027 C C . LEU A 1 130 ? 10.842 -3.992 4.628 1.00 87.00 130 LEU A C 1
ATOM 1029 O O . LEU A 1 130 ? 9.997 -3.828 3.754 1.00 87.00 130 LEU A O 1
ATOM 1033 N N . ASN A 1 131 ? 11.600 -5.085 4.687 1.00 81.25 131 ASN A N 1
ATOM 1034 C CA . ASN A 1 131 ? 11.588 -6.158 3.687 1.00 81.25 131 ASN A CA 1
ATOM 1035 C C . ASN A 1 131 ? 10.778 -7.398 4.114 1.00 81.25 131 ASN A C 1
ATOM 1037 O O . ASN A 1 131 ? 10.777 -8.406 3.415 1.00 81.25 131 ASN A O 1
ATOM 1041 N N . SER A 1 132 ? 10.103 -7.334 5.262 1.00 86.69 132 SER A N 1
ATOM 1042 C CA . SER A 1 132 ? 9.282 -8.415 5.807 1.00 86.69 132 SER A CA 1
ATOM 1043 C C . SER A 1 132 ? 7.871 -7.906 6.052 1.00 86.69 132 SER A C 1
ATOM 1045 O O . SER A 1 132 ? 7.692 -6.873 6.699 1.00 86.69 132 SER A O 1
ATOM 1047 N N . VAL A 1 133 ? 6.877 -8.664 5.583 1.00 84.44 133 VAL A N 1
ATOM 1048 C CA . VAL A 1 133 ? 5.453 -8.379 5.816 1.00 84.44 133 VAL A CA 1
ATOM 1049 C C . VAL A 1 133 ? 5.176 -8.246 7.314 1.00 84.44 133 VAL A C 1
ATOM 1051 O O . VAL A 1 133 ? 4.562 -7.273 7.736 1.00 84.44 133 VAL A O 1
ATOM 1054 N N . ASN A 1 134 ? 5.729 -9.142 8.136 1.00 89.69 134 ASN A N 1
ATOM 1055 C CA . ASN A 1 134 ? 5.553 -9.095 9.589 1.00 89.69 134 ASN A CA 1
ATOM 1056 C C . ASN A 1 134 ? 6.169 -7.833 10.200 1.00 89.69 134 ASN A C 1
ATOM 1058 O O . ASN A 1 134 ? 5.576 -7.233 11.092 1.00 89.69 134 ASN A O 1
ATOM 1062 N N . SER A 1 135 ? 7.338 -7.403 9.714 1.00 90.31 135 SER A N 1
ATOM 1063 C CA . SER A 1 135 ? 7.974 -6.173 10.198 1.00 90.31 135 SER A CA 1
ATOM 1064 C C . SER A 1 135 ? 7.167 -4.934 9.810 1.00 90.31 135 SER A C 1
ATOM 1066 O O . SER A 1 135 ? 6.997 -4.038 10.634 1.00 90.31 135 SER A O 1
ATOM 1068 N N . THR A 1 136 ? 6.637 -4.893 8.584 1.00 88.56 136 THR A N 1
ATOM 1069 C CA . THR A 1 136 ? 5.761 -3.814 8.103 1.00 88.56 136 THR A CA 1
ATOM 1070 C C . THR A 1 136 ? 4.461 -3.757 8.900 1.00 88.56 136 THR A C 1
ATOM 1072 O O . THR A 1 136 ? 4.088 -2.683 9.371 1.00 88.56 136 THR A O 1
ATOM 1075 N N . ASN A 1 137 ? 3.819 -4.905 9.131 1.00 90.12 137 ASN A N 1
ATOM 1076 C CA . ASN A 1 137 ? 2.584 -4.990 9.906 1.00 90.12 137 ASN A CA 1
ATOM 1077 C C . ASN A 1 137 ? 2.822 -4.575 11.363 1.00 90.12 137 ASN A C 1
ATOM 1079 O O . ASN A 1 137 ? 2.093 -3.739 11.888 1.00 90.12 137 ASN A O 1
ATOM 1083 N N . LEU A 1 138 ? 3.894 -5.058 11.999 1.00 93.00 138 LEU A N 1
ATOM 1084 C CA . LEU A 1 138 ? 4.249 -4.644 13.358 1.00 93.00 138 LEU A CA 1
ATOM 1085 C C . LEU A 1 138 ? 4.528 -3.137 13.442 1.00 93.00 138 LEU A C 1
ATOM 1087 O O . LEU A 1 138 ? 4.061 -2.470 14.365 1.00 93.00 138 LEU A O 1
ATOM 1091 N N . TYR A 1 139 ? 5.261 -2.580 12.473 1.00 92.56 139 TYR A N 1
ATOM 1092 C CA . TYR A 1 139 ? 5.495 -1.139 12.408 1.00 92.56 139 TYR A CA 1
ATOM 1093 C C . TYR A 1 139 ? 4.176 -0.366 12.290 1.00 92.56 139 TYR A C 1
ATOM 1095 O O . TYR A 1 139 ? 3.981 0.623 12.997 1.00 92.56 139 TYR A O 1
ATOM 1103 N N . GLN A 1 140 ? 3.246 -0.833 11.455 1.00 89.19 140 GLN A N 1
ATOM 1104 C CA . GLN A 1 140 ? 1.917 -0.243 11.324 1.00 89.19 140 GLN A CA 1
ATOM 1105 C C . GLN A 1 140 ? 1.135 -0.284 12.645 1.00 89.19 140 GLN A C 1
ATOM 1107 O O . GLN A 1 140 ? 0.576 0.745 13.027 1.00 89.19 140 GLN A O 1
ATOM 1112 N N . VAL A 1 141 ? 1.161 -1.401 13.381 1.00 90.94 141 VAL A N 1
ATOM 1113 C CA . VAL A 1 141 ? 0.542 -1.507 14.716 1.00 90.94 141 VAL A CA 1
ATOM 1114 C C . VAL A 1 141 ? 1.151 -0.488 15.680 1.00 90.94 141 VAL A C 1
ATOM 1116 O O . VAL A 1 141 ? 0.428 0.303 16.282 1.00 90.94 141 VAL A O 1
ATOM 1119 N N . ILE A 1 142 ? 2.483 -0.411 15.769 1.00 91.38 142 ILE A N 1
ATOM 1120 C CA . ILE A 1 142 ? 3.168 0.568 16.631 1.00 91.38 142 ILE A CA 1
ATOM 1121 C C . ILE A 1 142 ? 2.740 2.001 16.280 1.00 91.38 142 ILE A C 1
ATOM 1123 O O . ILE A 1 142 ? 2.452 2.811 17.164 1.00 91.38 142 ILE A O 1
ATOM 1127 N N . ARG A 1 143 ? 2.676 2.328 14.985 1.00 89.94 143 ARG A N 1
ATOM 1128 C CA . ARG A 1 143 ? 2.276 3.659 14.513 1.00 89.94 143 ARG A CA 1
ATOM 1129 C C . ARG A 1 143 ? 0.806 3.965 14.785 1.00 89.94 143 ARG A C 1
ATOM 1131 O O . ARG A 1 143 ? 0.510 5.117 15.087 1.00 89.94 143 ARG A O 1
ATOM 1138 N N . LYS 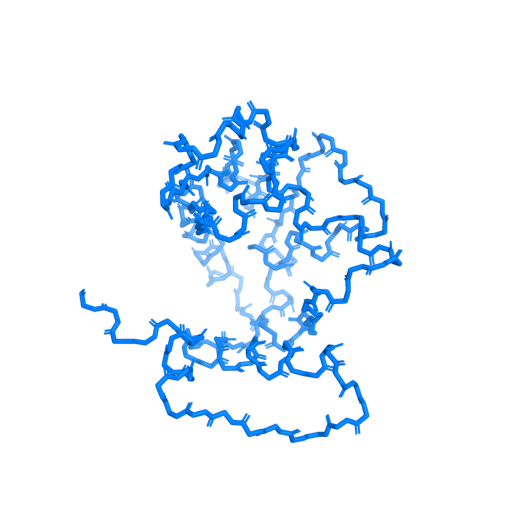A 1 144 ? -0.082 2.968 14.740 1.00 88.19 144 LYS A N 1
ATOM 1139 C CA . LYS A 1 144 ? -1.503 3.104 15.097 1.00 88.19 144 LYS A CA 1
ATOM 1140 C C . LYS A 1 144 ? -1.654 3.559 16.549 1.00 88.19 144 LYS A C 1
ATOM 1142 O O . LYS A 1 144 ? -2.274 4.590 16.805 1.00 88.19 144 LYS A O 1
ATOM 1147 N N . TYR A 1 145 ? -1.010 2.864 17.487 1.00 87.88 145 TYR A N 1
ATOM 1148 C CA . TYR A 1 145 ? -1.039 3.234 18.908 1.00 87.88 145 TYR A CA 1
ATOM 1149 C C . TYR A 1 145 ? -0.368 4.585 19.176 1.00 87.88 145 TYR A C 1
ATOM 1151 O O . TYR A 1 145 ? -0.887 5.398 19.944 1.00 87.88 145 TYR A O 1
ATOM 1159 N N . TYR A 1 146 ? 0.750 4.864 18.500 1.00 86.62 146 TYR A N 1
ATOM 1160 C CA . TYR A 1 146 ? 1.418 6.159 18.602 1.00 86.62 146 TYR A CA 1
ATOM 1161 C C . TYR A 1 146 ? 0.533 7.314 18.109 1.00 86.62 146 TYR A C 1
ATOM 1163 O O . TYR A 1 146 ? 0.483 8.361 18.747 1.00 86.62 146 TYR A O 1
ATOM 1171 N N . SER A 1 147 ? -0.196 7.138 17.002 1.00 81.81 147 SER A N 1
ATOM 1172 C CA . SER A 1 147 ? -1.114 8.159 16.482 1.00 81.81 147 SER A CA 1
ATOM 1173 C C . SER A 1 147 ? -2.288 8.435 17.426 1.00 81.81 147 SER A C 1
ATOM 1175 O O . SER A 1 147 ? -2.727 9.578 17.514 1.00 81.81 147 SER A O 1
ATOM 1177 N N . GLN A 1 148 ? -2.756 7.430 18.172 1.00 81.19 148 GLN A N 1
ATOM 1178 C CA . GLN A 1 148 ? -3.806 7.607 19.182 1.00 81.19 148 GLN A CA 1
ATOM 1179 C C . GLN A 1 148 ? -3.303 8.337 20.437 1.00 81.19 148 GLN A C 1
ATOM 1181 O O . GLN A 1 148 ? -4.039 9.123 21.029 1.00 81.19 148 GLN A O 1
ATOM 1186 N N . HIS A 1 149 ? -2.057 8.083 20.855 1.00 80.44 149 HIS A N 1
ATOM 1187 C CA . HIS A 1 149 ? -1.471 8.641 22.078 1.00 80.44 149 HIS A CA 1
ATOM 1188 C C . HIS A 1 149 ? 0.004 9.013 21.876 1.00 80.44 149 HIS A C 1
ATOM 1190 O O . HIS A 1 149 ? 0.904 8.346 22.383 1.00 80.44 149 HIS A O 1
ATOM 1196 N N . SER A 1 150 ? 0.260 10.124 21.184 1.00 75.62 150 SER A N 1
ATOM 1197 C CA . SER A 1 150 ? 1.611 10.530 20.748 1.00 75.62 150 SER A CA 1
ATOM 1198 C C . SER A 1 150 ? 2.624 10.777 21.876 1.00 75.62 150 SER A C 1
ATOM 1200 O O . SER A 1 150 ? 3.833 10.774 21.634 1.00 75.62 150 SER A O 1
ATOM 1202 N N . SER A 1 151 ? 2.160 10.973 23.113 1.00 81.62 151 SER A N 1
ATOM 1203 C CA . SER A 1 151 ? 3.007 11.117 24.303 1.00 81.62 151 SER A CA 1
ATOM 1204 C C . SER A 1 151 ? 3.449 9.781 24.914 1.00 81.62 151 SER A C 1
ATOM 1206 O O . SER A 1 151 ? 4.449 9.746 25.636 1.00 81.62 151 SER A O 1
ATOM 1208 N N . LYS A 1 152 ? 2.748 8.676 24.627 1.00 82.06 152 LYS A N 1
ATOM 1209 C CA . LYS A 1 152 ? 3.082 7.340 25.132 1.00 82.06 152 LYS A CA 1
ATOM 1210 C C . LYS A 1 152 ? 4.000 6.620 24.146 1.00 82.06 152 LYS A C 1
ATOM 1212 O O . LYS A 1 152 ? 3.739 6.561 22.950 1.00 82.06 152 LYS A O 1
ATOM 1217 N N . LYS A 1 153 ? 5.090 6.051 24.667 1.00 83.31 153 LYS A N 1
ATOM 1218 C CA . LYS A 1 153 ? 6.065 5.260 23.888 1.00 83.31 153 LYS A CA 1
ATOM 1219 C C . LYS A 1 153 ? 5.881 3.748 24.044 1.00 83.31 153 LYS A C 1
ATOM 1221 O O . LYS A 1 153 ? 6.669 2.982 23.501 1.00 83.31 153 LYS A O 1
ATOM 1226 N N . SER A 1 154 ? 4.867 3.333 24.793 1.00 90.25 154 SER A N 1
ATOM 1227 C CA . SER A 1 154 ? 4.513 1.940 25.045 1.00 90.25 154 SER A CA 1
ATOM 1228 C C . SER A 1 154 ? 2.996 1.777 25.010 1.00 90.25 154 SER A C 1
ATOM 1230 O O . SER A 1 154 ? 2.249 2.739 25.213 1.00 90.25 154 SER A O 1
ATOM 1232 N N . PHE A 1 155 ? 2.559 0.552 24.751 1.00 92.38 155 PHE A N 1
ATOM 1233 C CA . PHE A 1 155 ? 1.168 0.128 24.790 1.00 92.38 155 PHE A CA 1
ATOM 1234 C C . PHE A 1 155 ? 1.119 -1.338 25.217 1.00 92.38 155 PHE A C 1
ATOM 1236 O O . PHE A 1 155 ? 2.067 -2.084 24.970 1.00 92.38 155 PHE A O 1
ATOM 1243 N N . ASP A 1 156 ? 0.010 -1.723 25.835 1.00 93.12 156 ASP A N 1
ATOM 1244 C CA . ASP A 1 156 ? -0.291 -3.111 26.160 1.00 93.12 156 ASP A CA 1
ATOM 1245 C C . ASP A 1 156 ? -1.289 -3.640 25.125 1.00 93.12 156 ASP A C 1
ATOM 1247 O O . ASP A 1 156 ? -2.242 -2.946 24.760 1.00 93.12 156 ASP A O 1
ATOM 1251 N N . ILE A 1 157 ? -1.060 -4.856 24.633 1.00 94.50 157 ILE A N 1
ATOM 1252 C CA . ILE A 1 157 ? -1.931 -5.555 23.684 1.00 94.50 157 ILE A CA 1
ATOM 1253 C C . ILE A 1 157 ? -1.934 -7.043 24.035 1.00 94.50 157 ILE A C 1
ATOM 1255 O O . ILE A 1 157 ? -0.906 -7.584 24.454 1.00 94.50 157 ILE A O 1
ATOM 1259 N N . SER A 1 158 ? -3.084 -7.707 23.902 1.00 95.75 158 SER A N 1
ATOM 1260 C CA . SER A 1 158 ? -3.135 -9.156 24.079 1.00 95.75 158 SER A CA 1
ATOM 1261 C C . SER A 1 158 ? -2.427 -9.860 22.917 1.00 95.75 158 SER A C 1
ATOM 1263 O O . SER A 1 158 ? -2.262 -9.309 21.828 1.00 95.75 158 SER A O 1
ATOM 1265 N N . VAL A 1 159 ? -1.986 -11.098 23.140 1.00 93.50 159 VAL A N 1
ATOM 1266 C CA . VAL A 1 159 ? -1.331 -11.880 22.081 1.00 93.50 159 VAL A CA 1
ATOM 1267 C C . VAL A 1 159 ? -2.291 -12.157 20.924 1.00 93.50 159 VAL A C 1
ATOM 1269 O O . VAL A 1 159 ? -1.850 -12.185 19.778 1.00 93.50 159 VAL A O 1
ATOM 1272 N N . ASP A 1 160 ? -3.577 -12.357 21.206 1.00 92.75 160 ASP A N 1
ATOM 1273 C CA . ASP A 1 160 ? -4.561 -12.673 20.173 1.00 92.75 160 ASP A CA 1
ATOM 1274 C C . ASP A 1 160 ? -4.933 -11.428 19.360 1.00 92.75 160 ASP A C 1
ATOM 1276 O O . ASP A 1 160 ? -4.840 -11.476 18.136 1.00 92.75 160 ASP A O 1
ATOM 1280 N N . ASP A 1 161 ? -5.154 -10.278 20.008 1.00 91.00 161 ASP A N 1
ATOM 1281 C CA . ASP A 1 161 ? -5.365 -9.009 19.291 1.00 91.00 161 ASP A CA 1
ATOM 1282 C C . ASP A 1 161 ? -4.145 -8.641 18.432 1.00 91.00 161 ASP A C 1
ATOM 1284 O O . ASP A 1 161 ? -4.283 -8.134 17.322 1.00 91.00 161 ASP A O 1
ATOM 1288 N N . LEU A 1 162 ? -2.926 -8.915 18.915 1.00 92.62 162 LEU A N 1
ATOM 1289 C CA . LEU A 1 162 ? -1.711 -8.668 18.140 1.00 92.62 162 LEU A CA 1
ATOM 1290 C C . LEU A 1 162 ? -1.642 -9.550 16.887 1.00 92.62 162 LEU A C 1
ATOM 1292 O O . LEU A 1 162 ? -1.207 -9.071 15.839 1.00 92.62 162 LEU A O 1
ATOM 1296 N N . LYS A 1 163 ? -2.046 -10.824 16.974 1.00 91.25 163 LYS A N 1
ATOM 1297 C CA . LYS A 1 163 ? -2.104 -11.705 15.797 1.00 91.25 163 LYS A CA 1
ATOM 1298 C C . LYS A 1 163 ? -3.105 -11.173 14.782 1.00 91.25 163 LYS A C 1
ATOM 1300 O O . LYS A 1 163 ? -2.749 -11.094 13.608 1.00 91.25 163 LYS A O 1
ATOM 1305 N N . ASP A 1 164 ? -4.286 -10.767 15.239 1.00 88.44 164 ASP A N 1
ATOM 1306 C CA . ASP A 1 164 ? -5.346 -10.234 14.385 1.00 88.44 164 ASP A CA 1
ATOM 1307 C C . ASP A 1 164 ? -4.905 -8.933 13.697 1.00 88.44 164 ASP A C 1
ATOM 1309 O O . ASP A 1 164 ? -4.971 -8.821 12.473 1.00 88.44 164 ASP A O 1
ATOM 1313 N N . GLU A 1 165 ? -4.351 -7.979 14.452 1.00 87.00 165 GLU A N 1
ATOM 1314 C CA . GLU A 1 165 ? -3.835 -6.707 13.923 1.00 87.00 165 GLU A CA 1
ATOM 1315 C C . GLU A 1 165 ? -2.672 -6.901 12.939 1.00 87.00 165 GLU A C 1
ATOM 1317 O O . GLU A 1 165 ? -2.526 -6.148 11.974 1.00 87.00 165 GLU A O 1
ATOM 1322 N N . MET A 1 166 ? -1.831 -7.914 13.163 1.00 89.38 166 MET A N 1
ATOM 1323 C CA . MET A 1 166 ? -0.743 -8.260 12.252 1.00 89.38 166 MET A CA 1
ATOM 1324 C C . MET A 1 166 ? -1.187 -9.157 11.084 1.00 89.38 166 MET A C 1
ATOM 1326 O O . MET A 1 166 ? -0.358 -9.447 10.216 1.00 89.38 166 MET A O 1
ATOM 1330 N N . GLY A 1 167 ? -2.450 -9.597 11.048 1.00 85.44 167 GLY A N 1
ATOM 1331 C CA . GLY A 1 167 ? -2.979 -10.524 10.044 1.00 85.44 167 GLY A CA 1
ATOM 1332 C C . GLY A 1 167 ? -2.308 -11.902 10.067 1.00 85.44 167 GLY A C 1
ATOM 1333 O O . GLY A 1 167 ? -2.178 -12.541 9.025 1.00 85.44 167 GLY A O 1
ATOM 1334 N N . LEU A 1 168 ? -1.818 -12.345 11.226 1.00 84.81 168 LEU A N 1
ATOM 1335 C CA . LEU A 1 168 ? -1.092 -13.605 11.382 1.00 84.81 168 LEU A CA 1
ATOM 1336 C C . LEU A 1 168 ? -2.050 -14.779 11.584 1.00 84.81 168 LEU A C 1
ATOM 1338 O O . LEU A 1 168 ? -3.061 -14.655 12.264 1.00 84.81 168 LEU A O 1
ATOM 1342 N N . TYR A 1 169 ? -1.665 -15.951 11.073 1.00 76.06 169 TYR A N 1
ATOM 1343 C CA . TYR A 1 169 ? -2.369 -17.222 11.303 1.00 76.06 169 TYR A CA 1
ATOM 1344 C C . TYR A 1 169 ? -3.846 -17.228 10.873 1.00 76.06 169 TYR A C 1
ATOM 1346 O O . TYR A 1 169 ? -4.631 -18.027 11.380 1.00 76.06 169 TYR A O 1
ATOM 1354 N N . THR A 1 170 ? -4.217 -16.375 9.916 1.00 61.44 170 THR A N 1
ATOM 1355 C CA . THR A 1 170 ? -5.475 -16.496 9.178 1.00 61.44 170 THR A CA 1
ATOM 1356 C C . THR A 1 170 ? -5.390 -17.752 8.304 1.00 61.44 170 THR A C 1
ATOM 1358 O O . THR A 1 170 ? -4.702 -17.760 7.284 1.00 61.44 170 THR A O 1
ATOM 1361 N N . ILE A 1 171 ? -5.997 -18.845 8.782 1.00 40.62 171 ILE A N 1
ATOM 1362 C CA . ILE A 1 171 ? -6.156 -20.125 8.065 1.00 40.62 171 ILE A CA 1
ATOM 1363 C C . ILE A 1 171 ? -7.408 -20.054 7.196 1.00 40.62 171 ILE A C 1
ATOM 1365 O O . ILE A 1 171 ? -8.451 -19.605 7.723 1.00 40.62 171 ILE A O 1
#